Protein AF-A0A1R0KKN2-F1 (afdb_monomer_lite)

Radius of gyration: 22.09 Å; chains: 1; bounding box: 41×40×62 Å

pLDDT: mean 71.89, std 12.71, range [42.03, 91.5]

Organism: NCBI:txid76021

Secondary structure (DSSP, 8-state):
-HHHHHHHHHHHHHHHHHHHHHHHHHHHHHHHHHHHHHHHHHSPTTEEEEEE-TTS-EEEEEEPPP------

Sequence (72 aa):
MIMESWAVLAIVVPAAVTILRDLVALRQDAVRRHNIERLVELAPSGLWVVDRTANGGAMEIVTGRPAERSGS

Structure (mmCIF, N/CA/C/O backbone):
data_AF-A0A1R0KKN2-F1
#
_entry.id   AF-A0A1R0KKN2-F1
#
loop_
_atom_site.group_PDB
_atom_site.id
_atom_site.type_symbol
_atom_site.label_atom_id
_atom_site.label_alt_id
_atom_site.label_comp_id
_atom_site.label_asym_id
_atom_site.label_entity_id
_atom_site.label_seq_id
_atom_site.pdbx_PDB_ins_code
_atom_site.Cartn_x
_atom_site.Cartn_y
_atom_site.Cartn_z
_atom_site.occupancy
_atom_site.B_iso_or_equiv
_atom_site.auth_seq_id
_atom_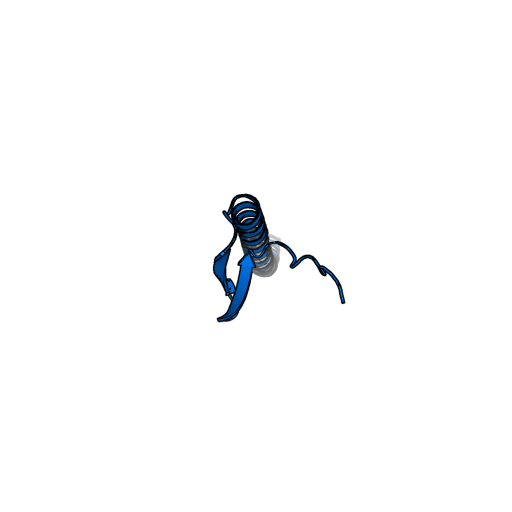site.auth_comp_id
_atom_site.auth_asym_id
_atom_site.auth_atom_id
_atom_site.pdbx_PDB_model_num
ATOM 1 N N . MET A 1 1 ? 26.457 11.571 -30.960 1.00 61.91 1 MET A N 1
ATOM 2 C CA . MET A 1 1 ? 26.575 11.654 -29.489 1.00 61.91 1 MET A CA 1
ATOM 3 C C . MET A 1 1 ? 25.306 12.194 -28.818 1.00 61.91 1 MET A C 1
ATOM 5 O O . MET A 1 1 ? 24.715 11.448 -28.061 1.00 61.91 1 MET A O 1
ATOM 9 N N . ILE A 1 2 ? 24.801 13.400 -29.133 1.00 64.88 2 ILE A N 1
ATOM 10 C CA . ILE A 1 2 ? 23.568 13.941 -28.496 1.00 64.88 2 ILE A CA 1
AT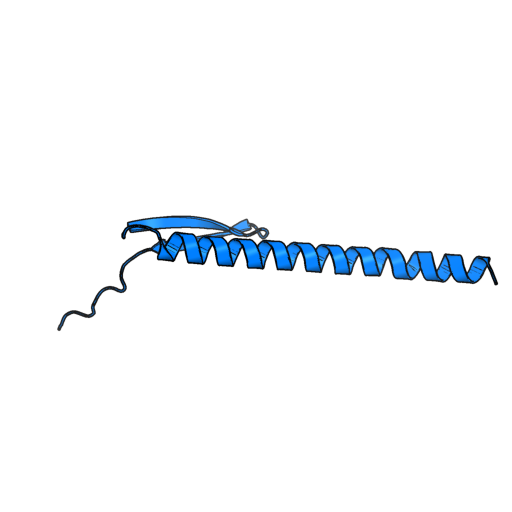OM 11 C C . ILE A 1 2 ? 22.329 13.051 -28.732 1.00 64.88 2 ILE A C 1
ATOM 13 O O . ILE A 1 2 ? 21.561 12.801 -27.811 1.00 64.88 2 ILE A O 1
ATOM 17 N N . MET A 1 3 ? 22.149 12.529 -29.948 1.00 67.50 3 MET A N 1
ATOM 18 C CA . MET A 1 3 ? 20.990 11.699 -30.322 1.00 67.50 3 MET A CA 1
ATOM 19 C C . MET A 1 3 ? 20.922 10.363 -29.561 1.00 67.50 3 MET A C 1
ATOM 21 O O . MET A 1 3 ? 19.839 9.893 -29.224 1.00 67.50 3 MET A O 1
ATOM 25 N N . GLU A 1 4 ? 22.076 9.782 -29.234 1.00 69.38 4 GLU A N 1
ATOM 26 C CA . GLU A 1 4 ? 22.160 8.521 -28.489 1.00 69.38 4 GLU A CA 1
ATOM 27 C C . GLU A 1 4 ? 21.805 8.721 -27.012 1.00 69.38 4 GLU A C 1
ATOM 29 O O . GLU A 1 4 ? 21.117 7.893 -26.422 1.00 69.38 4 GLU A O 1
ATOM 34 N N . SER A 1 5 ? 22.178 9.862 -26.427 1.00 72.81 5 SER A N 1
ATOM 35 C CA . SER A 1 5 ? 21.798 10.217 -25.056 1.00 72.81 5 SER A CA 1
ATOM 36 C C . SER A 1 5 ? 20.283 10.379 -24.894 1.00 72.81 5 SER A C 1
ATOM 38 O O . SER A 1 5 ? 19.726 9.959 -23.880 1.00 72.81 5 SER A O 1
ATOM 40 N N . TRP A 1 6 ? 19.597 10.923 -25.905 1.00 79.50 6 TRP A N 1
ATOM 41 C CA . TRP A 1 6 ? 18.133 11.020 -25.909 1.00 79.50 6 TRP A CA 1
ATOM 42 C C . TRP A 1 6 ? 17.452 9.655 -26.007 1.00 79.50 6 TRP A C 1
ATOM 44 O O . TRP A 1 6 ? 16.455 9.428 -25.324 1.00 79.50 6 TRP A O 1
ATOM 54 N N . ALA A 1 7 ? 18.007 8.733 -26.796 1.00 79.56 7 ALA A N 1
ATOM 55 C CA . ALA A 1 7 ? 17.492 7.370 -26.894 1.00 79.56 7 ALA A CA 1
ATOM 56 C C . ALA A 1 7 ? 17.609 6.617 -25.557 1.00 79.56 7 ALA A C 1
ATOM 58 O O . ALA A 1 7 ? 16.660 5.965 -25.129 1.00 79.56 7 ALA A O 1
ATOM 59 N N . VAL A 1 8 ? 18.735 6.767 -24.851 1.00 80.31 8 VAL A N 1
ATOM 60 C CA . VAL A 1 8 ? 18.925 6.172 -23.517 1.00 80.31 8 VAL A CA 1
ATOM 61 C C . VAL A 1 8 ? 17.951 6.774 -22.501 1.00 80.31 8 VAL A C 1
ATOM 63 O O . VAL A 1 8 ? 17.300 6.035 -21.763 1.00 80.31 8 VAL A O 1
ATOM 66 N N . LEU A 1 9 ? 17.784 8.100 -22.487 1.00 80.19 9 LEU A N 1
ATOM 67 C CA . LEU A 1 9 ? 16.823 8.767 -21.602 1.00 80.19 9 LEU A CA 1
ATOM 68 C C . LEU A 1 9 ? 15.381 8.313 -21.866 1.00 80.19 9 LEU A C 1
ATOM 70 O O . LEU A 1 9 ? 14.648 8.047 -20.916 1.00 80.19 9 LEU A O 1
ATOM 74 N N . ALA A 1 10 ? 14.987 8.161 -23.131 1.00 82.12 10 ALA A N 1
ATOM 75 C CA . ALA A 1 10 ? 13.646 7.710 -23.501 1.00 82.12 10 ALA A CA 1
ATOM 76 C C . ALA A 1 10 ? 13.327 6.284 -23.017 1.00 82.12 10 ALA A C 1
ATOM 78 O O . ALA A 1 10 ? 12.162 5.970 -22.794 1.00 82.12 10 ALA A O 1
ATOM 79 N N . ILE A 1 11 ? 14.342 5.436 -22.820 1.00 85.56 11 ILE A N 1
ATOM 80 C CA . ILE A 1 11 ? 14.176 4.061 -22.325 1.00 85.56 11 ILE A CA 1
ATOM 81 C C . ILE A 1 11 ? 14.234 4.016 -20.793 1.00 85.56 11 ILE A C 1
ATOM 83 O O . ILE A 1 11 ? 13.414 3.358 -20.152 1.00 85.56 11 ILE A O 1
ATOM 87 N N . VAL A 1 12 ? 15.190 4.724 -20.188 1.00 86.44 12 VAL A N 1
ATOM 88 C CA . VAL A 1 12 ? 15.450 4.644 -18.743 1.00 86.44 12 VAL A CA 1
ATOM 89 C C . VAL A 1 12 ? 14.409 5.417 -17.934 1.00 86.44 12 VAL A C 1
ATOM 91 O O . VAL A 1 12 ? 13.985 4.950 -16.877 1.00 86.44 12 VAL A O 1
ATOM 94 N N . VAL A 1 13 ? 13.959 6.580 -18.415 1.00 89.00 13 VAL A N 1
ATOM 95 C CA . VAL A 1 13 ? 13.036 7.445 -17.662 1.00 89.00 13 VAL A CA 1
ATOM 96 C C . VAL A 1 13 ? 11.677 6.773 -17.410 1.00 89.00 13 VAL A C 1
ATOM 98 O O . VAL A 1 13 ? 11.251 6.765 -16.255 1.00 89.00 13 VAL A O 1
ATOM 101 N N . PRO A 1 14 ? 10.997 6.150 -18.394 1.00 90.38 14 PRO A N 1
ATOM 102 C CA . PRO A 1 14 ? 9.728 5.466 -18.135 1.00 90.38 14 PRO A CA 1
ATOM 103 C C . PRO A 1 14 ? 9.860 4.303 -17.143 1.00 90.38 14 PRO A C 1
ATOM 105 O O . PRO A 1 14 ? 9.005 4.131 -16.270 1.00 90.38 14 PRO A O 1
ATOM 108 N N . ALA A 1 15 ? 10.951 3.536 -17.236 1.00 85.75 15 ALA A N 1
ATOM 109 C CA . ALA A 1 15 ? 11.234 2.444 -16.310 1.00 85.75 15 ALA A CA 1
ATOM 110 C C . ALA A 1 15 ? 11.457 2.968 -14.882 1.00 85.75 15 ALA A C 1
ATOM 112 O O . ALA A 1 15 ? 10.830 2.485 -13.939 1.00 85.75 15 ALA A O 1
ATOM 113 N N . ALA A 1 16 ? 12.271 4.015 -14.724 1.00 87.50 16 ALA A N 1
ATOM 114 C CA . ALA A 1 16 ? 12.522 4.650 -13.434 1.00 87.50 16 ALA A CA 1
ATOM 115 C C . ALA A 1 16 ? 11.244 5.240 -12.814 1.00 87.50 16 ALA A C 1
ATOM 117 O O . ALA A 1 16 ? 11.010 5.082 -11.617 1.00 87.50 16 ALA A O 1
ATOM 118 N N . VAL A 1 17 ? 10.386 5.874 -13.621 1.00 91.50 17 VAL A N 1
ATOM 119 C CA . VAL A 1 17 ? 9.093 6.408 -13.162 1.00 91.50 17 VAL A CA 1
ATOM 120 C C . VAL A 1 17 ? 8.165 5.291 -12.687 1.00 91.50 17 VAL A C 1
ATOM 122 O O . VAL A 1 17 ? 7.482 5.461 -11.679 1.00 91.50 17 VAL A O 1
ATOM 125 N N . THR A 1 18 ? 8.147 4.151 -13.378 1.00 90.44 18 THR A N 1
ATOM 126 C CA . THR A 1 18 ? 7.328 2.993 -12.989 1.00 90.44 18 THR A CA 1
ATOM 127 C C . THR A 1 18 ? 7.791 2.431 -11.647 1.00 90.44 18 THR A C 1
ATOM 129 O O . THR A 1 18 ? 6.993 2.331 -10.721 1.00 90.44 18 THR A O 1
ATOM 132 N N . ILE A 1 19 ? 9.099 2.207 -11.490 1.00 89.31 19 ILE A N 1
ATOM 133 C CA . ILE A 1 19 ? 9.691 1.747 -10.226 1.00 89.31 19 ILE A CA 1
ATOM 134 C C . ILE A 1 19 ? 9.395 2.736 -9.091 1.00 89.31 19 ILE A C 1
ATOM 136 O O . ILE A 1 19 ? 9.038 2.333 -7.986 1.00 89.31 19 ILE A O 1
ATOM 140 N N . LEU A 1 20 ? 9.509 4.042 -9.351 1.00 90.81 20 LEU A N 1
ATOM 141 C CA . LEU A 1 20 ? 9.215 5.062 -8.349 1.00 90.81 20 LEU A CA 1
ATOM 142 C C . LEU A 1 20 ? 7.742 5.032 -7.919 1.00 90.81 20 LEU A C 1
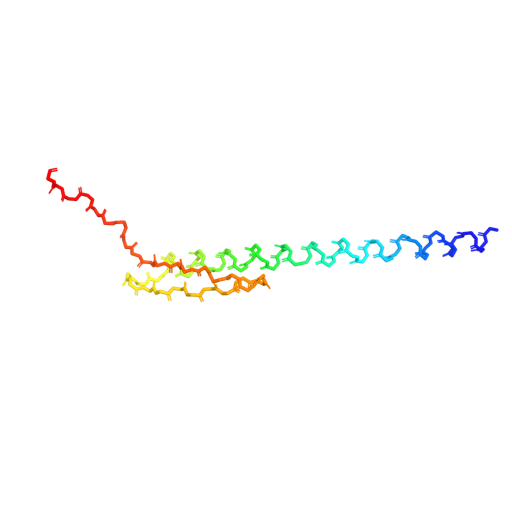ATOM 144 O O . LEU A 1 20 ? 7.457 5.162 -6.730 1.00 90.81 20 LEU A O 1
ATOM 148 N N . ARG A 1 21 ? 6.808 4.849 -8.860 1.00 87.94 21 ARG A N 1
ATOM 149 C CA . ARG A 1 21 ? 5.378 4.711 -8.545 1.00 87.94 21 ARG A CA 1
ATOM 150 C C . ARG A 1 21 ? 5.111 3.483 -7.683 1.00 87.94 21 ARG A C 1
ATOM 152 O O . ARG A 1 21 ? 4.414 3.614 -6.680 1.00 87.94 21 ARG A O 1
ATOM 159 N N . ASP A 1 22 ? 5.711 2.348 -8.020 1.00 85.81 22 ASP A N 1
ATOM 160 C CA . ASP A 1 22 ? 5.556 1.112 -7.250 1.00 85.81 22 ASP A CA 1
ATOM 161 C C . ASP A 1 22 ? 6.109 1.271 -5.828 1.00 85.81 22 ASP A C 1
ATOM 163 O O . ASP A 1 22 ? 5.458 0.897 -4.853 1.00 85.81 22 ASP A O 1
ATOM 167 N N . LEU A 1 23 ? 7.269 1.918 -5.678 1.00 85.94 23 LEU A N 1
ATOM 168 C CA . LEU A 1 23 ? 7.844 2.228 -4.367 1.00 85.94 23 LEU A CA 1
ATOM 169 C C . LEU A 1 23 ? 6.954 3.167 -3.544 1.00 85.94 23 LEU A C 1
ATOM 171 O O . LEU A 1 23 ? 6.813 2.981 -2.333 1.00 85.94 23 LEU A O 1
ATOM 175 N N . VAL A 1 24 ? 6.344 4.173 -4.176 1.00 87.50 24 VAL A N 1
ATOM 176 C CA . VAL A 1 24 ? 5.394 5.072 -3.506 1.00 87.50 24 VAL A CA 1
ATOM 177 C C . VAL A 1 24 ? 4.153 4.306 -3.053 1.00 87.50 24 VAL A C 1
ATOM 179 O O . VAL A 1 24 ? 3.739 4.485 -1.908 1.00 87.50 24 VAL A O 1
ATOM 182 N N . ALA A 1 25 ? 3.600 3.431 -3.895 1.00 78.75 25 ALA A N 1
ATOM 183 C CA . ALA A 1 25 ? 2.448 2.602 -3.547 1.00 78.75 25 ALA A CA 1
ATOM 184 C C . ALA A 1 25 ? 2.759 1.677 -2.359 1.00 78.75 25 ALA A C 1
ATOM 186 O O . ALA A 1 25 ? 2.043 1.693 -1.360 1.00 78.75 25 ALA A O 1
ATOM 187 N N . LEU A 1 26 ? 3.897 0.974 -2.395 1.00 80.38 26 LEU A N 1
ATOM 188 C CA . LEU A 1 26 ? 4.354 0.124 -1.290 1.00 80.38 26 LEU A CA 1
ATOM 189 C C . LEU A 1 26 ? 4.541 0.912 0.010 1.00 80.38 26 LEU A C 1
ATOM 191 O O . LEU A 1 26 ? 4.183 0.442 1.091 1.00 80.38 26 LEU A O 1
ATOM 195 N N . ARG A 1 27 ? 5.087 2.131 -0.075 1.00 83.19 27 ARG A N 1
ATOM 196 C CA . ARG A 1 27 ? 5.260 2.994 1.096 1.00 83.19 27 ARG A CA 1
ATOM 197 C C . ARG A 1 27 ? 3.919 3.457 1.660 1.00 83.19 27 ARG A C 1
ATOM 199 O O . ARG A 1 27 ? 3.771 3.501 2.879 1.00 83.19 27 ARG A O 1
ATOM 206 N N . GLN A 1 28 ? 2.955 3.796 0.808 1.00 82.38 28 GLN A N 1
ATOM 207 C CA . GLN A 1 28 ? 1.603 4.155 1.239 1.00 82.38 28 GLN A CA 1
ATOM 208 C C . GLN A 1 28 ? 0.910 2.976 1.925 1.00 82.38 28 GLN A C 1
ATOM 210 O O . GLN A 1 28 ? 0.340 3.160 3.000 1.00 82.38 28 GLN A O 1
ATOM 215 N N . ASP A 1 29 ? 1.036 1.770 1.374 1.00 79.56 29 ASP A N 1
ATOM 216 C CA . ASP A 1 29 ? 0.506 0.551 1.985 1.00 79.56 29 ASP A CA 1
ATOM 217 C C . ASP A 1 29 ? 1.146 0.267 3.349 1.00 79.56 29 ASP A C 1
ATOM 219 O O . ASP A 1 29 ? 0.442 -0.047 4.311 1.00 79.56 29 ASP A O 1
ATOM 223 N N . ALA A 1 30 ? 2.466 0.432 3.473 1.00 78.75 30 ALA A N 1
ATOM 224 C CA . ALA A 1 30 ? 3.173 0.254 4.739 1.00 78.75 30 ALA A CA 1
ATOM 225 C C . ALA A 1 30 ? 2.730 1.275 5.802 1.00 78.75 30 ALA A C 1
ATOM 227 O O . ALA A 1 30 ? 2.447 0.902 6.939 1.00 78.75 30 ALA A O 1
ATOM 228 N N . VAL A 1 31 ? 2.613 2.556 5.431 1.00 81.50 31 VAL A N 1
ATOM 229 C CA . VAL A 1 31 ? 2.117 3.614 6.330 1.00 81.50 31 VAL A CA 1
ATOM 230 C C . VAL A 1 31 ? 0.677 3.336 6.755 1.00 81.50 31 VAL A C 1
ATOM 232 O O . VAL A 1 31 ? 0.331 3.501 7.923 1.00 81.50 31 VAL A O 1
ATOM 235 N N . ARG A 1 32 ? -0.165 2.884 5.825 1.00 77.56 32 ARG A N 1
ATOM 236 C CA . ARG A 1 32 ? -1.559 2.547 6.100 1.00 77.56 32 ARG A CA 1
ATOM 237 C C . ARG A 1 32 ? -1.677 1.396 7.093 1.00 77.56 32 ARG A C 1
ATOM 239 O O . ARG A 1 32 ? -2.414 1.534 8.064 1.00 77.56 32 ARG A O 1
ATOM 246 N N . ARG A 1 33 ? -0.915 0.314 6.903 1.00 75.19 33 ARG A N 1
ATOM 247 C CA . ARG A 1 33 ? -0.859 -0.806 7.860 1.00 75.19 33 ARG A CA 1
ATOM 248 C C . ARG A 1 33 ? -0.402 -0.345 9.236 1.00 75.19 33 ARG A C 1
ATOM 250 O O . ARG A 1 33 ? -1.087 -0.620 10.211 1.00 75.19 33 ARG A O 1
ATOM 257 N N . HIS A 1 34 ? 0.675 0.435 9.297 1.00 81.44 34 HIS A N 1
ATOM 258 C CA . HIS A 1 34 ? 1.181 0.970 10.558 1.00 81.44 34 HIS A CA 1
ATOM 259 C C . HIS A 1 34 ? 0.143 1.835 11.291 1.00 81.44 34 HIS A C 1
ATOM 261 O O . HIS A 1 34 ? -0.025 1.732 12.503 1.00 81.44 34 HIS A O 1
ATOM 267 N N . ASN A 1 35 ? -0.598 2.674 10.565 1.00 78.25 35 ASN A N 1
ATOM 268 C CA . ASN A 1 35 ? -1.662 3.478 11.160 1.00 78.25 35 ASN A CA 1
ATOM 269 C C . ASN A 1 35 ? -2.815 2.613 11.676 1.00 78.25 35 ASN A C 1
ATOM 271 O O . ASN A 1 35 ? -3.347 2.900 12.744 1.00 78.25 35 ASN A O 1
ATOM 275 N N . ILE A 1 36 ? -3.189 1.561 10.945 1.00 75.00 36 ILE A N 1
ATOM 276 C CA . ILE A 1 36 ? -4.220 0.624 11.393 1.00 75.00 36 ILE A CA 1
ATOM 277 C C . ILE A 1 36 ? -3.757 -0.116 12.651 1.00 75.00 36 ILE A C 1
ATOM 279 O O . ILE A 1 36 ? -4.514 -0.175 13.610 1.00 75.00 36 ILE A O 1
ATOM 283 N N . GLU A 1 37 ? -2.517 -0.601 12.696 1.00 75.50 37 GLU A N 1
ATOM 284 C CA . GLU A 1 37 ? -1.936 -1.232 13.890 1.00 75.50 37 GLU A CA 1
ATOM 285 C C . GLU A 1 37 ? -1.990 -0.294 15.105 1.00 75.50 37 GLU A C 1
ATOM 287 O O . GLU A 1 37 ? -2.473 -0.687 16.164 1.00 75.50 37 GLU A O 1
ATOM 292 N N . ARG A 1 38 ? -1.612 0.981 14.945 1.00 77.44 38 ARG A N 1
ATOM 293 C CA . ARG A 1 38 ? -1.713 1.971 16.034 1.00 77.44 38 ARG A CA 1
ATOM 294 C C . ARG A 1 38 ? -3.152 2.258 16.449 1.00 77.44 38 ARG A C 1
ATOM 296 O O . ARG A 1 38 ? -3.420 2.432 17.634 1.00 77.44 38 ARG A O 1
ATOM 303 N N . LEU A 1 39 ? -4.077 2.337 15.492 1.00 74.50 39 LEU A N 1
ATOM 304 C CA . LEU A 1 39 ? -5.500 2.493 15.795 1.00 74.50 39 LEU A CA 1
ATOM 305 C C . LEU A 1 39 ? -6.023 1.284 16.567 1.00 74.50 39 LEU A C 1
ATOM 307 O O . LEU A 1 39 ? -6.802 1.468 17.490 1.00 74.50 39 LEU A O 1
ATOM 311 N N . VAL A 1 40 ? -5.569 0.077 16.231 1.00 72.94 40 VAL A N 1
ATOM 312 C CA . VAL A 1 40 ? -5.928 -1.158 16.932 1.00 72.94 40 VAL A CA 1
ATOM 313 C C . VAL A 1 40 ? -5.390 -1.169 18.362 1.00 72.94 40 VAL A C 1
ATOM 315 O O . VAL A 1 40 ? -6.137 -1.497 19.278 1.00 72.94 40 VAL A O 1
ATOM 318 N N . GLU A 1 41 ? -4.133 -0.772 18.569 1.00 72.69 41 GLU A N 1
ATOM 319 C CA . GLU A 1 41 ? -3.520 -0.681 19.902 1.00 72.69 41 GLU A CA 1
ATOM 320 C C . GLU A 1 41 ? -4.203 0.354 20.806 1.00 72.69 41 GLU A C 1
ATOM 322 O O . GLU A 1 41 ? -4.343 0.135 22.008 1.00 72.69 41 GLU A O 1
ATOM 327 N N . LEU A 1 42 ? -4.622 1.488 20.237 1.00 72.69 42 LEU A N 1
ATOM 328 C CA . LEU A 1 42 ? -5.268 2.578 20.975 1.00 72.69 42 LEU A CA 1
ATOM 329 C C . LEU A 1 42 ? -6.790 2.416 21.083 1.00 72.69 42 LEU A C 1
ATOM 331 O O . LEU A 1 42 ? -7.432 3.156 21.833 1.00 72.69 42 LEU A O 1
ATOM 335 N N . ALA A 1 43 ? -7.384 1.491 20.329 1.00 65.38 43 ALA A N 1
ATOM 336 C CA . ALA A 1 43 ? -8.822 1.303 20.315 1.00 65.38 43 ALA A CA 1
ATOM 337 C C . ALA A 1 43 ? -9.312 0.656 21.621 1.00 65.38 43 ALA A C 1
ATOM 339 O O . ALA A 1 43 ? -8.761 -0.357 22.061 1.00 65.38 43 ALA A O 1
ATOM 340 N N . PRO A 1 44 ? -10.404 1.166 22.220 1.00 64.06 44 PRO A N 1
ATOM 341 C CA . PRO A 1 44 ? -11.128 0.413 23.231 1.00 64.06 44 PRO A CA 1
ATOM 342 C C . PRO A 1 44 ? -11.618 -0.917 22.637 1.00 64.06 44 PRO A C 1
ATOM 344 O O . PRO A 1 44 ? -11.941 -1.003 21.451 1.00 64.06 44 PRO A O 1
ATOM 347 N N . SER A 1 45 ? -11.657 -1.967 23.460 1.00 67.25 45 SER A N 1
ATOM 348 C CA . SER A 1 45 ? -12.061 -3.315 23.039 1.00 67.25 45 SER A CA 1
ATOM 349 C C . SER A 1 45 ? -13.409 -3.302 22.311 1.00 67.25 45 SER A C 1
ATOM 351 O O . SER A 1 45 ? -14.375 -2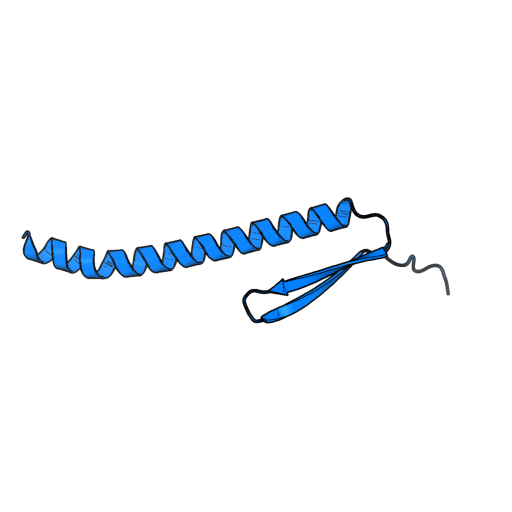.757 22.847 1.00 67.25 45 SER A O 1
ATOM 353 N N . GLY A 1 46 ? -13.481 -3.947 21.142 1.00 61.38 46 GLY A N 1
ATOM 354 C CA . GLY A 1 46 ? -14.694 -4.040 20.326 1.00 61.38 46 GLY A CA 1
ATOM 355 C C . GLY A 1 46 ? -14.742 -3.100 19.117 1.00 61.38 46 GLY A C 1
ATOM 356 O O . GLY A 1 46 ? -15.820 -2.932 18.551 1.00 61.38 46 GLY A O 1
ATOM 357 N N . LEU A 1 47 ? -13.620 -2.500 18.695 1.00 68.25 47 LEU A N 1
ATOM 358 C CA . LEU A 1 47 ? -13.548 -1.747 17.438 1.00 68.25 47 LEU A CA 1
ATOM 359 C C . LEU A 1 47 ? -13.378 -2.707 16.251 1.00 68.25 47 LEU A C 1
ATOM 361 O O . LEU A 1 47 ? -12.541 -3.606 16.255 1.00 68.25 47 LEU A O 1
ATOM 365 N N . TRP A 1 48 ? -14.180 -2.499 15.212 1.00 66.12 48 TRP A N 1
ATOM 366 C CA . TRP A 1 48 ? -14.110 -3.263 13.970 1.00 66.12 48 TRP A CA 1
ATOM 367 C C . TRP A 1 48 ? -13.547 -2.347 12.889 1.00 66.12 48 TRP A C 1
ATOM 369 O O . TRP A 1 48 ? -14.198 -1.382 12.488 1.00 66.12 48 TRP A O 1
ATOM 379 N N . VAL A 1 49 ? -12.318 -2.614 12.446 1.00 67.94 49 VAL A N 1
ATOM 380 C CA . VAL A 1 49 ? -11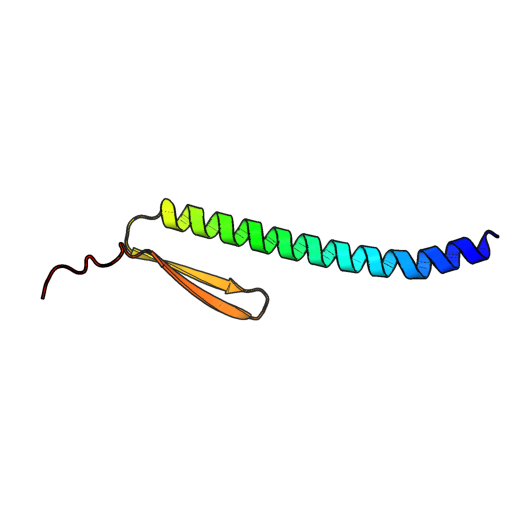.682 -1.865 11.359 1.00 67.94 49 VAL A CA 1
ATOM 381 C C . VAL A 1 49 ? -11.863 -2.657 10.072 1.00 67.94 49 VAL A C 1
ATOM 383 O O . VAL A 1 49 ? -11.254 -3.707 9.885 1.00 67.94 49 VAL A O 1
ATOM 386 N N . VAL A 1 50 ? -12.708 -2.151 9.175 1.00 70.06 50 VAL A N 1
ATOM 387 C CA . VAL A 1 50 ? -12.873 -2.713 7.831 1.00 70.06 50 VAL A CA 1
ATOM 388 C C . VAL A 1 50 ? -12.030 -1.895 6.868 1.00 70.06 50 VAL A C 1
ATOM 390 O O . VAL A 1 50 ? -12.323 -0.732 6.595 1.00 70.06 50 VAL A O 1
ATOM 393 N N . ASP A 1 51 ? -10.978 -2.515 6.350 1.00 68.81 51 ASP A N 1
ATOM 394 C CA . ASP A 1 51 ? -10.040 -1.893 5.435 1.00 68.81 51 ASP A CA 1
ATOM 395 C C . ASP A 1 51 ? -10.193 -2.485 4.031 1.00 68.81 51 ASP A C 1
ATOM 397 O O . ASP A 1 51 ? -10.196 -3.699 3.851 1.00 68.81 51 ASP A O 1
ATOM 401 N N . ARG A 1 52 ? -10.333 -1.654 2.994 1.00 70.19 52 ARG A N 1
ATOM 402 C CA . ARG A 1 52 ? -10.398 -2.144 1.606 1.00 70.19 52 ARG A CA 1
ATOM 403 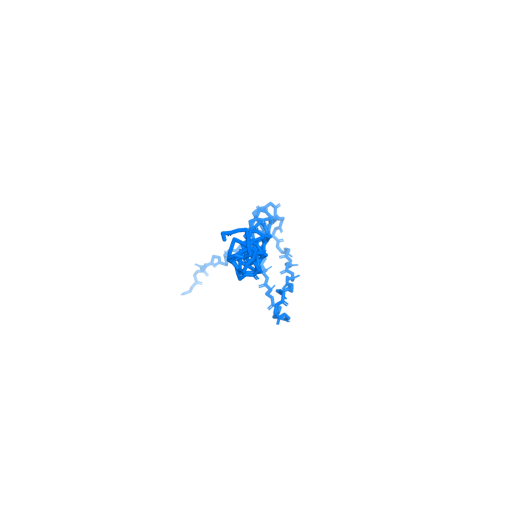C C . ARG A 1 52 ? -9.040 -1.973 0.943 1.00 70.19 52 ARG A C 1
ATOM 405 O O . ARG A 1 52 ? -8.613 -0.848 0.711 1.00 70.19 52 ARG A O 1
ATOM 412 N N . THR A 1 53 ? -8.348 -3.068 0.662 1.00 67.25 53 THR A N 1
ATOM 413 C CA . THR A 1 53 ? -7.070 -3.049 -0.064 1.00 67.25 53 THR A CA 1
ATOM 414 C C . THR A 1 53 ? -7.244 -2.457 -1.466 1.00 67.25 53 THR A C 1
ATOM 416 O O . THR A 1 53 ? -8.329 -2.528 -2.049 1.00 67.25 53 THR A O 1
ATOM 419 N N . ALA A 1 54 ? -6.167 -1.905 -2.032 1.00 66.44 54 ALA A N 1
ATOM 420 C CA . ALA A 1 54 ? -6.161 -1.349 -3.390 1.00 66.44 54 ALA A CA 1
ATOM 421 C C . ALA A 1 54 ? -6.594 -2.370 -4.464 1.00 66.44 54 ALA A C 1
ATOM 423 O O . ALA A 1 54 ? -7.130 -1.992 -5.502 1.00 66.44 54 ALA A O 1
ATOM 424 N N . ASN A 1 55 ? -6.453 -3.667 -4.173 1.00 70.19 55 ASN A N 1
ATOM 425 C CA . ASN A 1 55 ? -6.839 -4.772 -5.052 1.00 70.19 55 ASN A CA 1
ATOM 426 C C . ASN A 1 55 ? -8.331 -5.146 -4.932 1.00 70.19 55 ASN A C 1
ATOM 428 O O . ASN A 1 55 ? -8.762 -6.157 -5.479 1.00 70.19 55 ASN A O 1
ATOM 432 N N . GLY A 1 56 ? -9.119 -4.380 -4.169 1.00 64.50 56 GLY A N 1
ATOM 433 C CA . GLY A 1 56 ? -10.545 -4.630 -3.941 1.00 64.50 56 GLY A CA 1
ATOM 434 C C . GLY A 1 56 ? -10.848 -5.681 -2.868 1.00 64.50 56 GLY A C 1
ATOM 435 O O . GLY A 1 56 ? -12.007 -5.841 -2.493 1.00 64.50 56 GLY A O 1
ATOM 436 N N . GLY A 1 57 ? -9.831 -6.355 -2.323 1.00 66.75 57 GLY A N 1
ATOM 437 C CA . GLY A 1 57 ? -9.990 -7.252 -1.179 1.00 66.75 57 GLY A CA 1
ATOM 438 C C . GLY A 1 57 ? -10.342 -6.472 0.086 1.00 66.75 57 GLY A C 1
ATOM 439 O O . GLY A 1 57 ? -9.701 -5.463 0.383 1.00 66.75 57 GLY A O 1
ATOM 440 N N . ALA A 1 58 ? -11.345 -6.925 0.832 1.00 61.78 58 ALA A N 1
ATOM 441 C CA . ALA A 1 58 ? -11.641 -6.404 2.161 1.00 61.78 58 ALA A CA 1
ATOM 442 C C . ALA A 1 58 ? -10.800 -7.164 3.197 1.00 61.78 58 ALA A C 1
ATOM 444 O O . ALA A 1 58 ? -10.801 -8.392 3.217 1.00 61.78 58 ALA A O 1
ATOM 445 N N . MET A 1 59 ? -10.073 -6.432 4.033 1.00 65.75 59 MET A N 1
ATOM 446 C CA . MET A 1 59 ? -9.391 -6.932 5.216 1.00 65.75 59 MET A CA 1
ATOM 447 C C . MET A 1 59 ? -10.159 -6.429 6.436 1.00 65.75 59 MET A C 1
ATOM 449 O O . MET A 1 59 ? -10.225 -5.230 6.694 1.00 65.75 59 MET A O 1
ATOM 453 N N . GLU A 1 60 ? -10.771 -7.352 7.165 1.00 61.34 60 GLU A N 1
ATOM 454 C CA . GLU A 1 60 ? -11.464 -7.061 8.414 1.00 61.34 60 GLU A CA 1
ATOM 455 C C . GLU A 1 60 ? -10.513 -7.322 9.584 1.00 61.34 60 GLU A C 1
ATOM 457 O O . GLU A 1 60 ? -9.972 -8.418 9.729 1.00 61.34 60 GLU A O 1
ATOM 462 N N . ILE A 1 61 ? -10.270 -6.297 10.396 1.00 66.19 61 ILE A N 1
ATOM 463 C CA . ILE A 1 61 ? -9.422 -6.364 11.584 1.00 66.19 61 ILE A CA 1
ATOM 464 C C . ILE A 1 61 ? -10.320 -6.090 12.786 1.00 66.19 61 ILE A C 1
ATOM 466 O O . ILE A 1 61 ? -10.728 -4.956 13.044 1.00 66.19 61 ILE A O 1
ATOM 470 N N . VAL A 1 62 ? -10.654 -7.156 13.509 1.00 60.00 62 VAL A N 1
ATOM 471 C CA . VAL A 1 62 ? -11.479 -7.092 14.718 1.00 60.00 62 VAL A CA 1
ATOM 472 C C . VAL A 1 62 ? -10.567 -6.894 15.926 1.00 60.00 62 VAL A C 1
ATOM 474 O O . VAL A 1 62 ? -9.742 -7.758 16.229 1.00 60.00 62 VAL A O 1
ATOM 477 N N . THR A 1 63 ? -10.719 -5.784 16.651 1.00 61.03 63 THR A N 1
ATOM 478 C CA . THR A 1 63 ? -9.993 -5.549 17.906 1.00 61.03 63 THR A CA 1
ATOM 479 C C . THR A 1 63 ? -10.741 -6.197 19.070 1.00 61.03 63 THR A C 1
ATOM 481 O O . THR A 1 63 ? -11.490 -5.584 19.832 1.00 61.03 63 THR A O 1
ATOM 484 N N . GLY A 1 64 ? -10.573 -7.509 19.201 1.00 52.03 64 GLY A N 1
ATOM 485 C CA . GLY A 1 64 ? -10.920 -8.237 20.418 1.00 52.03 64 GLY A CA 1
ATOM 486 C C . GLY A 1 64 ? -9.690 -8.359 21.309 1.00 52.03 64 GLY A C 1
ATOM 487 O O . GLY A 1 64 ? -8.596 -8.611 20.805 1.00 52.03 64 GLY A O 1
ATOM 488 N N . ARG A 1 65 ? -9.846 -8.257 22.640 1.00 51.41 65 ARG A N 1
ATOM 489 C CA . ARG A 1 65 ? -8.873 -8.917 23.530 1.00 51.41 65 ARG A CA 1
ATOM 490 C C . ARG A 1 65 ? -8.735 -10.363 23.035 1.00 51.41 65 ARG A C 1
ATOM 492 O O . ARG A 1 65 ? -9.775 -10.940 22.697 1.00 51.41 65 ARG A O 1
ATOM 499 N N . PRO A 1 66 ? -7.523 -10.952 22.976 1.00 43.91 66 PRO A N 1
ATOM 500 C CA . PRO A 1 66 ? -7.427 -12.387 22.762 1.00 43.91 66 PRO A CA 1
ATOM 501 C C . PRO A 1 66 ? -8.351 -13.008 23.800 1.00 43.91 66 PRO A C 1
ATOM 503 O O . PRO A 1 66 ? -8.229 -12.686 24.984 1.00 43.91 66 PRO A O 1
ATOM 506 N N . ALA A 1 67 ? -9.346 -13.775 23.353 1.00 49.91 67 ALA A N 1
ATOM 507 C CA . ALA A 1 67 ? -10.177 -14.512 24.280 1.00 49.91 67 ALA A CA 1
ATOM 508 C C . ALA A 1 67 ? -9.194 -15.311 25.129 1.00 49.91 67 ALA A C 1
ATOM 510 O O . ALA A 1 67 ? -8.469 -16.161 24.602 1.00 49.91 67 ALA A O 1
ATOM 511 N N . GLU A 1 68 ? -9.096 -14.971 26.416 1.00 45.34 68 GLU A N 1
ATOM 512 C CA . GLU A 1 68 ? -8.516 -15.878 27.382 1.00 45.34 68 GLU A CA 1
ATOM 513 C C . GLU A 1 68 ? -9.176 -17.218 27.084 1.00 45.34 68 GLU A C 1
ATOM 515 O O . GLU A 1 68 ? -10.399 -17.359 27.169 1.00 45.34 68 GLU A O 1
ATOM 520 N N . ARG A 1 69 ? -8.366 -18.200 26.679 1.00 46.75 69 ARG A N 1
ATOM 521 C CA . ARG A 1 69 ? -8.697 -19.599 26.910 1.00 46.75 69 ARG A CA 1
ATOM 522 C C . ARG A 1 69 ? -8.783 -19.757 28.428 1.00 46.75 69 ARG A C 1
ATOM 524 O O . ARG A 1 69 ? -7.850 -20.226 29.067 1.00 46.75 69 ARG A O 1
ATOM 531 N N . SER A 1 70 ? -9.880 -19.281 28.999 1.00 44.56 70 SER A N 1
ATOM 532 C CA . SER A 1 70 ? -10.315 -19.603 30.338 1.00 44.56 70 SER A CA 1
ATOM 533 C C . SER A 1 70 ? -11.008 -20.953 30.225 1.00 44.56 70 SER A C 1
ATOM 535 O O . SER A 1 70 ? -12.106 -21.048 29.688 1.00 44.56 70 SER A O 1
ATOM 537 N N . GLY A 1 71 ? -10.260 -21.986 30.616 1.00 49.56 71 GLY A N 1
ATOM 538 C CA . GLY A 1 71 ? -10.722 -23.275 31.128 1.00 49.56 71 GLY A CA 1
ATOM 539 C C . GLY A 1 71 ? -11.869 -23.999 30.420 1.00 49.56 71 GLY A C 1
ATOM 540 O O . GLY A 1 71 ? -13.036 -23.673 30.610 1.00 49.56 71 GLY A O 1
ATOM 541 N N . SER A 1 72 ? -11.530 -25.122 29.790 1.00 42.03 72 SER A N 1
ATOM 542 C CA . SER A 1 72 ? -12.137 -26.419 30.117 1.00 42.03 72 SER A CA 1
ATOM 543 C C . SER A 1 72 ? -11.193 -27.545 29.734 1.00 42.03 72 SER A C 1
ATOM 545 O O . SER A 1 72 ? -10.475 -27.393 28.722 1.00 42.03 72 SER A O 1
#

Foldseek 3Di:
DVVVVVVVCVVVVVVVVVVVVVVVLVVVVVVVVVVVVVCLVPDDAFDWDWDQDPVRDIDIDHNHDPPPPPDD